Protein AF-A0A265QAN3-F1 (afdb_monomer_lite)

Sequence (101 aa):
MTVKYPISKLLNLHKQELKEVFEEYFYSVYFQKYKDIGLDFDVIQDPNVLDYFGLSPGASVDDIKKKFRELAKKYHPDHGGNSEKMIEVLDAYNRLMNKDY

Foldseek 3Di:
DDDPADPVNLVPDDPVVVVVVVLVVVVVVVVVVCVVVVQDQQDDFDQVLCVVLVHHRVDHSVSLVVSLSVQCVQQPVVVVHPPVSNVVSVVSSCVRRDDDD

Radius of gyration: 15.57 Å; chains: 1; bounding box: 29×26×45 Å

Structure (mmCIF, N/CA/C/O backbone):
data_AF-A0A265QAN3-F1
#
_entry.id   AF-A0A265QAN3-F1
#
loop_
_atom_site.group_PDB
_atom_site.id
_atom_site.type_symbol
_atom_site.label_atom_id
_atom_site.label_alt_id
_atom_site.label_comp_id
_atom_site.label_asym_id
_atom_site.label_entity_id
_atom_site.label_seq_id
_atom_site.pdbx_PDB_ins_code
_atom_site.Cartn_x
_atom_site.Cartn_y
_atom_site.Cartn_z
_atom_site.occupancy
_atom_site.B_iso_or_equiv
_atom_site.auth_seq_id
_atom_site.auth_comp_id
_atom_site.auth_asym_id
_atom_site.auth_atom_id
_atom_site.pdbx_PDB_model_num
ATOM 1 N N . MET A 1 1 ? -9.489 -19.172 -22.343 1.00 46.25 1 MET A N 1
ATOM 2 C CA . MET A 1 1 ? -8.824 -18.334 -21.324 1.00 46.25 1 MET A CA 1
ATOM 3 C C . MET A 1 1 ? -7.985 -17.301 -22.045 1.00 46.25 1 MET A C 1
ATOM 5 O O . MET A 1 1 ? -7.085 -17.679 -22.781 1.00 46.25 1 MET A O 1
ATOM 9 N N . THR A 1 2 ? -8.310 -16.024 -21.904 1.00 66.88 2 THR A N 1
ATOM 10 C CA . THR A 1 2 ? -7.520 -14.918 -22.454 1.00 66.88 2 THR A CA 1
ATOM 11 C C . THR A 1 2 ? -6.649 -14.369 -21.335 1.00 66.88 2 THR A C 1
ATOM 13 O O . THR A 1 2 ? -7.157 -13.904 -20.319 1.00 66.88 2 THR A O 1
ATOM 16 N N . VAL A 1 3 ? -5.330 -14.460 -21.494 1.00 75.94 3 VAL A N 1
ATOM 17 C CA . VAL A 1 3 ? -4.392 -13.802 -20.580 1.00 75.94 3 VAL A CA 1
ATOM 18 C C . VAL A 1 3 ? -4.481 -12.290 -20.789 1.00 75.94 3 VAL A C 1
ATOM 20 O O . VAL A 1 3 ? -4.462 -11.820 -21.926 1.00 75.94 3 VAL A O 1
ATOM 23 N N . LYS A 1 4 ? -4.594 -11.520 -19.699 1.00 80.06 4 LYS A N 1
ATOM 24 C CA . LYS A 1 4 ? -4.740 -10.051 -19.744 1.00 80.06 4 LYS A CA 1
ATOM 25 C C . LYS A 1 4 ? -3.575 -9.368 -20.479 1.00 80.06 4 LYS A C 1
ATOM 27 O O . LYS A 1 4 ? -3.771 -8.367 -21.169 1.00 80.06 4 LYS A O 1
ATOM 32 N N . TYR A 1 5 ? -2.382 -9.955 -20.378 1.00 82.88 5 TYR A N 1
ATOM 33 C CA . TYR A 1 5 ? -1.165 -9.496 -21.039 1.00 82.88 5 TYR A CA 1
ATOM 34 C C . TYR A 1 5 ? -0.505 -10.657 -21.802 1.00 82.88 5 TYR A C 1
ATOM 36 O O . TYR A 1 5 ? 0.263 -11.417 -21.216 1.00 82.88 5 TYR A O 1
ATOM 44 N N . PRO A 1 6 ? -0.812 -10.849 -23.099 1.00 87.12 6 PRO A N 1
ATOM 45 C CA . PRO A 1 6 ? -0.119 -11.841 -23.916 1.00 87.12 6 PRO A CA 1
ATOM 46 C C . PRO A 1 6 ? 1.343 -11.434 -24.145 1.00 87.12 6 PRO A C 1
ATOM 48 O O . PRO A 1 6 ? 1.658 -10.246 -24.209 1.00 87.12 6 PRO A O 1
ATOM 51 N N . ILE A 1 7 ? 2.229 -12.418 -24.329 1.00 84.88 7 ILE A N 1
ATOM 52 C CA . ILE A 1 7 ? 3.678 -12.198 -24.519 1.00 84.88 7 ILE A CA 1
ATOM 53 C C . ILE A 1 7 ? 3.957 -11.209 -25.661 1.00 84.88 7 ILE A C 1
ATOM 55 O O . ILE A 1 7 ? 4.797 -10.326 -25.521 1.00 84.88 7 ILE A O 1
ATOM 59 N N . SER A 1 8 ? 3.202 -11.288 -26.760 1.00 88.50 8 SER A N 1
ATOM 60 C CA . SER A 1 8 ? 3.315 -10.354 -27.887 1.00 88.50 8 SER A CA 1
ATOM 61 C C . SER A 1 8 ? 3.027 -8.899 -27.507 1.00 88.50 8 SER A C 1
ATOM 63 O O . SER A 1 8 ? 3.636 -7.993 -28.068 1.00 88.50 8 SER A O 1
ATOM 65 N N . LYS A 1 9 ? 2.129 -8.657 -26.544 1.00 86.19 9 LYS A N 1
ATOM 66 C CA . LYS A 1 9 ? 1.870 -7.318 -26.008 1.00 86.19 9 LYS A CA 1
ATOM 67 C C . LYS A 1 9 ? 3.030 -6.870 -25.125 1.00 86.19 9 LYS A C 1
ATOM 69 O O . LYS A 1 9 ? 3.516 -5.767 -25.316 1.00 86.19 9 LYS A O 1
ATOM 74 N N . LEU A 1 10 ? 3.508 -7.738 -24.229 1.00 86.56 10 LEU A N 1
ATOM 75 C CA . LEU A 1 10 ? 4.618 -7.440 -23.314 1.00 86.56 10 LEU A CA 1
ATOM 76 C C . LEU A 1 10 ? 5.902 -7.041 -24.049 1.00 86.56 10 LEU A C 1
ATOM 78 O O . LEU A 1 10 ? 6.560 -6.092 -23.642 1.00 86.56 10 LEU A O 1
ATOM 82 N N . LEU A 1 11 ? 6.226 -7.723 -25.151 1.00 87.88 11 LEU A N 1
ATOM 83 C CA . LEU A 1 11 ? 7.424 -7.446 -25.954 1.00 87.88 11 LEU A CA 1
ATOM 84 C C . LEU A 1 11 ? 7.427 -6.054 -26.606 1.00 87.88 11 LEU A C 1
ATOM 86 O O . LEU A 1 11 ? 8.494 -5.560 -26.956 1.00 87.88 11 LEU A O 1
ATOM 90 N N . ASN A 1 12 ? 6.255 -5.436 -26.773 1.00 90.75 12 ASN A N 1
ATOM 91 C CA . ASN A 1 12 ? 6.103 -4.127 -27.410 1.00 90.75 12 ASN A CA 1
ATOM 92 C C . ASN A 1 12 ? 5.889 -2.980 -26.408 1.00 90.75 12 ASN A C 1
ATOM 94 O O . ASN A 1 12 ? 5.738 -1.838 -26.830 1.00 90.75 12 ASN A O 1
ATOM 98 N N . LEU A 1 13 ? 5.848 -3.263 -25.101 1.00 87.94 13 LEU A N 1
ATOM 99 C CA . LEU A 1 13 ? 5.670 -2.235 -24.076 1.00 87.94 13 LEU A CA 1
ATOM 100 C C . LEU A 1 13 ? 6.970 -1.477 -23.815 1.00 87.94 13 LEU A C 1
ATOM 102 O O . LEU A 1 13 ? 8.067 -2.041 -23.834 1.00 87.94 13 LEU A O 1
ATOM 106 N N . HIS A 1 14 ? 6.848 -0.196 -23.485 1.00 88.44 14 HIS A N 1
ATOM 107 C CA . HIS A 1 14 ? 7.982 0.572 -22.992 1.00 88.44 14 HIS A CA 1
ATOM 108 C C . HIS A 1 14 ? 8.281 0.220 -21.529 1.00 88.44 14 HIS A C 1
ATOM 110 O O . HIS A 1 14 ? 7.422 -0.261 -20.795 1.00 88.44 14 HIS A O 1
ATOM 116 N N . LYS A 1 15 ? 9.512 0.492 -21.073 1.00 79.94 15 LYS A N 1
ATOM 117 C CA . LYS A 1 15 ? 10.017 0.086 -19.744 1.00 79.94 15 LYS A CA 1
ATOM 118 C C . LYS A 1 15 ? 9.067 0.426 -18.585 1.00 79.94 15 LYS A C 1
ATOM 120 O O . LYS A 1 15 ? 8.916 -0.380 -17.672 1.00 79.94 15 LYS A O 1
ATOM 125 N N . GLN A 1 16 ? 8.442 1.602 -18.624 1.00 74.88 16 GLN A N 1
ATOM 126 C CA . GLN A 1 16 ? 7.513 2.046 -17.583 1.00 74.88 16 GLN A CA 1
ATOM 127 C C . GLN A 1 16 ? 6.199 1.248 -17.600 1.00 74.88 16 GLN A C 1
ATOM 129 O O . GLN A 1 16 ? 5.729 0.825 -16.550 1.00 74.88 16 GLN A O 1
ATOM 134 N N . GLU A 1 17 ? 5.649 0.969 -18.780 1.00 79.62 17 GLU A N 1
ATOM 135 C CA . GLU A 1 17 ? 4.418 0.183 -18.933 1.00 79.62 17 GLU A CA 1
ATOM 136 C C . GLU A 1 17 ? 4.653 -1.291 -18.583 1.00 79.62 17 GLU A C 1
ATOM 138 O O . GLU A 1 17 ? 3.842 -1.924 -17.915 1.00 79.62 17 GLU A O 1
ATOM 143 N N . LEU A 1 18 ? 5.804 -1.839 -18.980 1.00 83.50 18 LEU A N 1
ATOM 144 C CA . LEU A 1 18 ? 6.231 -3.192 -18.619 1.00 83.50 18 LEU A CA 1
ATOM 145 C C . LEU A 1 18 ? 6.337 -3.348 -17.098 1.00 83.50 18 LEU A C 1
ATOM 147 O O . LEU A 1 18 ? 5.869 -4.340 -16.542 1.00 83.50 18 LEU A O 1
ATOM 151 N N . LYS A 1 19 ? 6.897 -2.339 -16.423 1.00 74.19 19 LYS A N 1
ATOM 152 C CA . LYS A 1 19 ? 6.967 -2.276 -14.963 1.00 74.19 19 LYS A CA 1
ATOM 153 C C . LYS A 1 19 ? 5.575 -2.270 -14.329 1.00 74.19 19 LYS A C 1
ATOM 155 O O . LYS A 1 19 ? 5.350 -3.027 -13.395 1.00 74.19 19 LYS A O 1
ATOM 160 N N . GLU A 1 20 ? 4.639 -1.473 -14.836 1.00 76.81 20 GLU A N 1
ATOM 161 C CA . GLU A 1 20 ? 3.265 -1.438 -14.314 1.00 76.81 20 GLU A CA 1
ATOM 162 C C . GLU A 1 20 ? 2.549 -2.784 -14.474 1.00 76.81 20 GLU A C 1
ATOM 164 O O . GLU A 1 20 ? 1.870 -3.237 -13.553 1.00 76.81 20 GLU A O 1
ATOM 169 N N . VAL A 1 21 ? 2.760 -3.469 -15.600 1.00 82.50 21 VAL A N 1
ATOM 170 C CA . VAL A 1 21 ? 2.202 -4.806 -15.833 1.00 82.50 21 VAL A CA 1
ATOM 171 C C . VAL A 1 21 ? 2.814 -5.852 -14.899 1.00 82.50 21 VAL A C 1
ATOM 173 O O . VAL A 1 21 ? 2.087 -6.691 -14.364 1.00 82.50 21 VAL A O 1
ATOM 176 N N . PHE A 1 22 ? 4.126 -5.802 -14.663 1.00 79.31 22 PHE A N 1
ATOM 177 C CA . PHE A 1 22 ? 4.779 -6.684 -13.695 1.00 79.31 22 PHE A CA 1
ATOM 178 C C . PHE A 1 22 ? 4.334 -6.408 -12.263 1.00 79.31 22 PHE A C 1
ATOM 180 O O . PHE A 1 22 ? 4.078 -7.356 -11.527 1.00 79.31 22 PHE A O 1
ATOM 187 N N . GLU A 1 23 ? 4.196 -5.138 -11.878 1.00 71.19 23 GLU A N 1
ATOM 188 C CA . GLU A 1 23 ? 3.652 -4.755 -10.576 1.00 71.19 23 GLU A CA 1
ATOM 189 C C . GLU A 1 23 ? 2.233 -5.309 -10.410 1.00 71.19 23 GLU A C 1
ATOM 191 O O . GLU A 1 23 ? 1.940 -5.962 -9.411 1.00 71.19 23 GLU A O 1
ATOM 196 N N . GLU A 1 24 ? 1.363 -5.124 -11.406 1.00 76.88 24 GLU A N 1
ATOM 197 C CA . GLU A 1 24 ? 0.002 -5.662 -11.386 1.00 76.88 24 GLU A CA 1
ATOM 198 C C . GLU A 1 24 ? -0.012 -7.194 -11.264 1.00 76.88 24 GLU A C 1
ATOM 200 O O . GLU A 1 24 ? -0.738 -7.743 -10.432 1.00 76.88 24 GLU A O 1
ATOM 205 N N . TYR A 1 25 ? 0.814 -7.890 -12.051 1.00 80.31 25 TYR A N 1
ATOM 206 C CA . TYR A 1 25 ? 0.934 -9.344 -11.992 1.00 80.31 25 TYR A CA 1
ATOM 207 C C . TYR A 1 25 ? 1.430 -9.808 -10.622 1.00 80.31 25 TYR A C 1
ATOM 209 O O . TYR A 1 25 ? 0.803 -10.671 -10.008 1.00 80.31 25 TYR A O 1
ATOM 217 N N . PHE A 1 26 ? 2.502 -9.203 -10.111 1.00 71.94 26 PHE A N 1
ATOM 218 C CA . PHE A 1 26 ? 3.050 -9.505 -8.794 1.00 71.94 26 PHE A CA 1
ATOM 219 C C . PHE A 1 26 ? 1.987 -9.337 -7.709 1.00 71.94 26 PHE A C 1
ATOM 221 O O . PHE A 1 26 ? 1.791 -10.248 -6.908 1.00 71.94 26 PHE A O 1
ATOM 228 N N . TYR A 1 27 ? 1.233 -8.233 -7.729 1.00 70.06 27 TYR A N 1
ATOM 229 C CA . TYR A 1 27 ? 0.127 -8.036 -6.795 1.00 70.06 27 TYR A CA 1
ATOM 230 C C . TYR A 1 27 ? -0.967 -9.088 -6.964 1.00 70.06 27 TYR A C 1
ATOM 232 O O . TYR A 1 27 ? -1.475 -9.581 -5.964 1.00 70.06 27 TYR A O 1
ATOM 240 N N . SER A 1 28 ? -1.320 -9.472 -8.191 1.00 71.19 28 SER A N 1
ATOM 241 C CA . SER A 1 28 ? -2.342 -10.498 -8.417 1.00 71.19 28 SER A CA 1
ATOM 242 C C . SER A 1 28 ? -1.932 -11.865 -7.858 1.00 71.19 28 SER A C 1
ATOM 244 O O . SER A 1 28 ? -2.722 -12.499 -7.162 1.00 71.19 28 SER A O 1
ATOM 246 N N . VAL A 1 29 ? -0.680 -12.282 -8.078 1.00 72.00 29 VAL A N 1
ATOM 247 C CA . VAL A 1 29 ? -0.135 -13.538 -7.544 1.00 72.00 29 VAL A CA 1
ATOM 248 C C . VAL A 1 29 ? -0.015 -13.466 -6.028 1.00 72.00 29 VAL A C 1
ATOM 250 O O . VAL A 1 29 ? -0.361 -14.427 -5.343 1.00 72.00 29 VAL A O 1
ATOM 253 N N . TYR A 1 30 ? 0.428 -12.319 -5.508 1.00 67.31 30 TYR A N 1
ATOM 254 C CA . TYR A 1 30 ? 0.465 -12.036 -4.082 1.00 67.31 30 TYR A CA 1
ATOM 255 C C . TYR A 1 30 ? -0.935 -12.225 -3.488 1.00 67.31 30 TYR A C 1
ATOM 257 O O . TYR A 1 30 ? -1.165 -13.198 -2.781 1.00 67.31 30 TYR A O 1
ATOM 265 N N . PHE A 1 31 ? -1.914 -11.394 -3.851 1.00 63.91 31 PHE A N 1
ATOM 266 C CA . PHE A 1 31 ? -3.271 -11.468 -3.302 1.00 63.91 31 PHE A CA 1
ATOM 267 C C . PHE A 1 31 ? -3.916 -12.850 -3.444 1.00 63.91 31 PHE A C 1
ATOM 269 O O . PHE A 1 31 ? -4.582 -13.290 -2.509 1.00 63.91 31 PHE A O 1
ATOM 276 N N . GLN A 1 32 ? -3.692 -13.554 -4.557 1.00 68.88 32 GLN A N 1
ATOM 277 C CA . GLN A 1 32 ? -4.204 -14.912 -4.736 1.00 68.88 32 GLN A CA 1
ATOM 278 C C . GLN A 1 32 ? -3.594 -15.889 -3.725 1.00 68.88 32 GLN A C 1
ATOM 280 O O . GLN A 1 32 ? -4.335 -16.580 -3.034 1.00 68.88 32 GLN A O 1
ATOM 285 N N . LYS A 1 33 ? -2.265 -15.89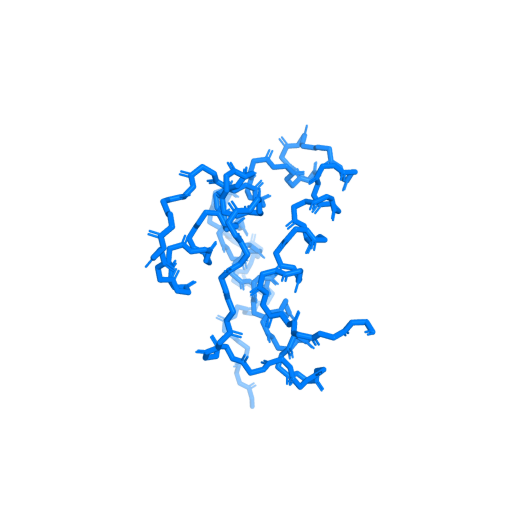0 -3.563 1.00 64.62 33 LYS A N 1
ATOM 286 C CA . LYS A 1 33 ? -1.584 -16.734 -2.572 1.00 64.62 33 LYS A CA 1
ATOM 287 C C . LYS A 1 33 ? -2.088 -16.464 -1.152 1.00 64.62 33 LYS A C 1
ATOM 289 O O . LYS A 1 33 ? -2.255 -17.404 -0.384 1.00 64.62 33 LYS A O 1
ATOM 294 N N . TYR A 1 34 ? -2.347 -15.201 -0.811 1.00 59.22 34 TYR A N 1
ATOM 295 C CA . TYR A 1 34 ? -2.860 -14.826 0.512 1.00 59.22 34 TYR A CA 1
ATOM 296 C C . TYR A 1 34 ? -4.330 -15.221 0.720 1.00 59.22 34 TYR A C 1
ATOM 298 O O . TYR A 1 34 ? -4.705 -15.649 1.808 1.00 59.22 34 TYR A O 1
ATOM 306 N N . LYS A 1 35 ? -5.150 -15.163 -0.334 1.00 60.91 35 LYS A N 1
ATOM 307 C CA . LYS A 1 35 ? -6.517 -15.695 -0.310 1.00 60.91 35 LYS A CA 1
ATOM 308 C C . LYS A 1 35 ? -6.527 -17.216 -0.110 1.00 60.91 35 LYS A C 1
ATOM 310 O O . LYS A 1 35 ? -7.361 -17.729 0.629 1.00 60.91 35 LYS A O 1
ATOM 315 N N . ASP A 1 36 ? -5.583 -17.922 -0.728 1.00 63.75 36 ASP A N 1
ATOM 316 C CA . ASP A 1 36 ? -5.492 -19.385 -0.663 1.00 63.75 36 ASP A CA 1
ATOM 317 C C . ASP A 1 36 ? -5.027 -19.898 0.714 1.00 63.75 36 ASP A C 1
ATOM 319 O O . ASP A 1 36 ? -5.413 -20.992 1.119 1.00 63.75 36 ASP A O 1
ATOM 323 N N . ILE A 1 37 ? -4.248 -19.110 1.466 1.00 60.16 37 ILE A N 1
ATOM 324 C CA . ILE A 1 37 ? -3.856 -19.430 2.855 1.00 60.16 37 ILE A CA 1
ATOM 325 C C . ILE A 1 37 ? -4.914 -19.032 3.900 1.00 60.16 37 ILE A C 1
ATOM 327 O O . ILE A 1 37 ? -4.641 -19.103 5.095 1.00 60.16 37 ILE A O 1
ATOM 331 N N . GLY A 1 38 ? -6.116 -18.629 3.472 1.00 53.03 38 GLY A N 1
ATOM 332 C CA . GLY A 1 38 ? -7.251 -18.379 4.366 1.00 53.03 38 GLY A CA 1
ATOM 333 C C . GLY A 1 38 ? -7.173 -17.075 5.162 1.00 53.03 38 GLY A C 1
ATOM 334 O O . GLY A 1 38 ? -7.862 -16.948 6.169 1.00 53.03 38 GLY A O 1
ATOM 335 N N . LEU A 1 39 ? -6.351 -16.113 4.728 1.00 53.56 39 LEU A N 1
ATOM 336 C CA . LEU A 1 39 ? -6.330 -14.774 5.314 1.00 53.56 39 LEU A CA 1
ATOM 337 C C . LEU A 1 39 ? -7.583 -14.002 4.876 1.00 53.56 39 LEU A C 1
ATOM 339 O O . LEU A 1 39 ? -7.666 -13.537 3.735 1.00 53.56 39 LEU A O 1
ATOM 343 N N . ASP A 1 40 ? -8.553 -13.878 5.779 1.00 53.41 40 ASP A N 1
ATOM 344 C CA . ASP A 1 40 ? -9.729 -13.034 5.581 1.00 53.41 40 ASP A CA 1
ATOM 345 C C . ASP A 1 40 ? -9.413 -11.592 6.003 1.00 53.41 40 ASP A C 1
ATOM 347 O O . ASP A 1 40 ? -8.820 -11.347 7.052 1.00 53.41 40 ASP A O 1
ATOM 351 N N . PHE A 1 41 ? -9.748 -10.621 5.155 1.00 52.81 41 PHE A N 1
ATOM 352 C CA . PHE A 1 41 ? -9.215 -9.256 5.249 1.00 52.81 41 PHE A CA 1
ATOM 353 C C . PHE A 1 41 ? -9.906 -8.381 6.300 1.00 52.81 41 PHE A C 1
ATOM 355 O O . PHE A 1 41 ? -9.529 -7.221 6.442 1.00 52.81 41 PHE A O 1
ATOM 362 N N . ASP A 1 42 ? -10.911 -8.895 7.003 1.00 51.84 42 ASP A N 1
ATOM 363 C CA . ASP A 1 42 ? -11.864 -8.048 7.720 1.00 51.84 42 ASP A CA 1
ATOM 364 C C . ASP A 1 42 ? -11.468 -7.667 9.149 1.00 51.84 42 ASP A C 1
ATOM 366 O O . ASP A 1 42 ? -12.105 -6.792 9.737 1.00 51.84 42 ASP A O 1
ATOM 370 N N . VAL A 1 43 ? -10.420 -8.244 9.743 1.00 54.75 43 VAL A N 1
ATOM 371 C CA . VAL A 1 43 ? -10.074 -7.911 11.132 1.00 54.75 43 VAL A CA 1
ATOM 372 C C . VAL A 1 43 ? -8.575 -8.040 11.370 1.00 54.75 43 VAL A C 1
ATOM 374 O O . VAL A 1 43 ? -8.059 -9.139 11.233 1.00 54.75 43 VAL A O 1
ATOM 377 N N . ILE A 1 44 ? -7.918 -6.938 11.775 1.00 54.59 44 ILE A N 1
ATOM 378 C CA . ILE A 1 44 ? -6.948 -6.784 12.894 1.00 54.59 44 ILE A CA 1
ATOM 379 C C . ILE A 1 44 ? -6.205 -5.437 12.775 1.00 54.59 44 ILE A C 1
ATOM 381 O O . ILE A 1 44 ? -5.896 -4.954 11.689 1.00 54.59 44 ILE A O 1
ATOM 385 N N . GLN A 1 45 ? -5.959 -4.805 13.928 1.00 60.28 45 GLN A N 1
ATOM 386 C CA . GLN A 1 45 ? -5.248 -3.533 14.076 1.00 60.28 45 GLN A CA 1
ATOM 387 C C . GLN A 1 45 ? -4.285 -3.611 15.269 1.00 60.28 45 GLN A C 1
ATOM 389 O O . GLN A 1 45 ? -4.667 -3.292 16.395 1.00 60.28 45 GLN A O 1
ATOM 394 N N . ASP A 1 46 ? -3.046 -4.054 15.044 1.00 66.00 46 ASP A N 1
ATOM 395 C CA . ASP A 1 46 ? -1.978 -3.934 16.047 1.00 66.00 46 ASP A CA 1
ATOM 396 C C . ASP A 1 46 ? -1.392 -2.504 16.009 1.00 66.00 46 ASP A C 1
ATOM 398 O O . ASP A 1 46 ? -0.825 -2.111 14.983 1.00 66.00 46 ASP A O 1
ATOM 402 N N . PRO A 1 47 ? -1.486 -1.713 17.096 1.00 66.75 47 PRO A N 1
ATOM 403 C CA . PRO A 1 47 ? -0.987 -0.338 17.136 1.00 66.75 47 PRO A CA 1
ATOM 404 C C . PRO A 1 47 ? 0.516 -0.200 16.856 1.00 66.75 47 PRO A C 1
ATOM 406 O O . PRO A 1 47 ? 0.922 0.779 16.235 1.00 66.75 47 PRO A O 1
ATOM 409 N N . ASN A 1 48 ? 1.344 -1.162 17.280 1.00 67.25 48 ASN A N 1
ATOM 410 C CA . ASN A 1 48 ? 2.799 -1.087 17.088 1.00 67.25 48 AS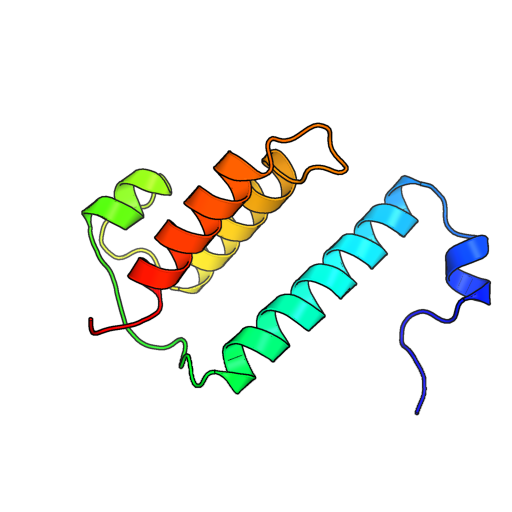N A CA 1
ATOM 411 C C . ASN A 1 48 ? 3.180 -1.284 15.622 1.00 67.25 48 ASN A C 1
ATOM 413 O O . ASN A 1 48 ? 4.132 -0.691 15.119 1.00 67.25 48 ASN A O 1
ATOM 417 N N . VAL A 1 49 ? 2.430 -2.130 14.922 1.00 66.06 49 VAL A N 1
ATOM 418 C CA . VAL A 1 49 ? 2.690 -2.396 13.513 1.00 66.06 49 VAL A CA 1
ATOM 419 C C . VAL A 1 49 ? 2.076 -1.304 12.636 1.00 66.06 49 VAL A C 1
ATOM 421 O O . VAL A 1 49 ? 2.667 -0.931 11.626 1.00 66.06 49 VAL A O 1
ATOM 424 N N . LEU A 1 50 ? 0.953 -0.705 13.046 1.00 71.88 50 LEU A N 1
ATOM 425 C CA . LEU A 1 50 ? 0.443 0.515 12.414 1.00 71.88 50 LEU A CA 1
ATOM 426 C C . LEU A 1 50 ? 1.474 1.652 12.470 1.00 71.88 50 LEU A C 1
ATOM 428 O O . LEU A 1 50 ? 1.693 2.300 11.448 1.00 71.88 50 LEU A O 1
ATOM 432 N N . ASP A 1 51 ? 2.174 1.827 13.595 1.00 75.25 51 ASP A N 1
ATOM 433 C CA . ASP A 1 51 ? 3.266 2.803 13.719 1.00 75.25 51 ASP A CA 1
ATOM 434 C C . ASP A 1 51 ? 4.424 2.517 12.743 1.00 75.25 51 ASP A C 1
ATOM 436 O O . ASP A 1 51 ? 4.900 3.428 12.065 1.00 75.25 51 ASP A O 1
ATOM 440 N N . TYR A 1 52 ? 4.789 1.242 12.545 1.00 74.44 52 TYR A N 1
ATOM 441 C CA . TYR A 1 52 ? 5.772 0.844 11.524 1.00 74.44 52 TYR A CA 1
ATOM 442 C C . TYR A 1 52 ? 5.356 1.266 10.102 1.00 74.44 52 TYR A C 1
ATOM 444 O O . TYR A 1 52 ? 6.188 1.711 9.307 1.00 74.44 52 TYR A O 1
ATOM 452 N N . PHE A 1 53 ? 4.063 1.176 9.777 1.00 74.31 53 PHE A N 1
ATOM 453 C CA . PHE A 1 53 ? 3.516 1.677 8.509 1.00 74.31 53 PHE A CA 1
ATOM 454 C C . PHE A 1 53 ? 3.257 3.196 8.504 1.00 74.31 53 PHE A C 1
ATOM 456 O O . PHE A 1 53 ? 2.869 3.744 7.466 1.00 74.31 53 PHE A O 1
ATOM 463 N N . GLY A 1 54 ? 3.485 3.890 9.624 1.00 77.44 54 GLY A N 1
ATOM 464 C CA . GLY A 1 54 ? 3.183 5.310 9.804 1.00 77.44 54 GLY A CA 1
ATOM 465 C C . GLY A 1 54 ? 1.684 5.612 9.735 1.00 77.44 54 GLY A C 1
ATOM 466 O O . GLY A 1 54 ? 1.285 6.651 9.207 1.00 77.44 54 GLY A O 1
ATOM 467 N N . LEU A 1 55 ? 0.854 4.674 10.186 1.00 81.19 55 LEU A N 1
ATOM 468 C CA . LEU A 1 55 ? -0.602 4.742 10.169 1.00 81.19 55 LEU A CA 1
ATOM 469 C C . LEU A 1 55 ? -1.154 5.000 11.571 1.00 81.19 55 LEU A C 1
ATOM 471 O O . LEU A 1 55 ? -0.639 4.504 12.568 1.00 81.19 55 LEU A O 1
ATOM 475 N N . SER A 1 56 ? -2.236 5.775 11.647 1.00 76.62 56 SER A N 1
ATOM 476 C CA . SER A 1 56 ? -2.915 6.039 12.915 1.00 76.62 56 SER A CA 1
ATOM 477 C C . SER A 1 56 ? -3.650 4.797 13.439 1.00 76.62 56 SER A C 1
ATOM 479 O O . SER A 1 56 ? -4.161 4.010 12.636 1.00 76.62 56 SER A O 1
ATOM 481 N N . PRO A 1 57 ? -3.793 4.650 14.771 1.00 69.56 57 PRO A N 1
ATOM 482 C CA . PRO A 1 57 ? -4.722 3.687 15.359 1.00 69.56 57 PRO A CA 1
ATOM 483 C C . PRO A 1 57 ? -6.128 3.939 14.798 1.00 69.56 57 PRO A 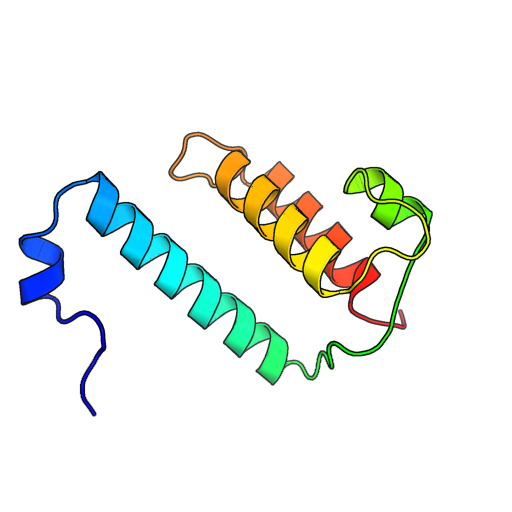C 1
ATOM 485 O O . PRO A 1 57 ? -6.613 5.069 14.854 1.00 69.56 57 PRO A O 1
ATOM 488 N N . GLY A 1 58 ? -6.764 2.928 14.209 1.00 69.62 58 GLY A N 1
ATOM 489 C CA . GLY A 1 58 ? -8.027 3.080 13.478 1.00 69.62 58 GLY A CA 1
ATOM 490 C C . GLY A 1 58 ? -7.899 3.050 11.952 1.00 69.62 58 GLY A C 1
ATOM 491 O O . GLY A 1 58 ? -8.930 3.036 11.283 1.00 69.62 58 GLY A O 1
ATOM 492 N N . ALA A 1 59 ? -6.684 3.018 11.391 1.00 75.44 59 ALA A N 1
ATOM 493 C CA . ALA A 1 59 ? -6.476 2.950 9.944 1.00 75.44 59 ALA A CA 1
ATOM 494 C C . ALA A 1 59 ? -7.206 1.755 9.314 1.00 75.44 59 ALA A C 1
ATOM 496 O O . ALA A 1 59 ? -7.185 0.639 9.838 1.00 75.44 59 ALA A O 1
ATOM 497 N N . SER A 1 60 ? -7.857 1.994 8.177 1.00 74.25 60 SER A N 1
ATOM 498 C CA . SER A 1 60 ? -8.606 0.947 7.492 1.00 74.25 60 SER A CA 1
ATOM 499 C C . SER A 1 60 ? -7.663 -0.080 6.864 1.00 74.25 60 SER A C 1
ATOM 501 O O . SER A 1 60 ? -6.495 0.191 6.577 1.00 74.25 60 SER A O 1
ATOM 503 N N . VAL A 1 61 ? -8.191 -1.265 6.575 1.00 73.69 61 VAL A N 1
ATOM 504 C CA . VAL A 1 61 ? -7.458 -2.301 5.836 1.00 73.69 61 VAL A CA 1
ATOM 505 C C . VAL A 1 61 ? -6.991 -1.777 4.470 1.00 73.69 61 VAL A C 1
ATOM 507 O O . VAL A 1 61 ? -5.909 -2.133 4.000 1.00 73.69 61 VAL A O 1
ATOM 510 N N . ASP A 1 62 ? -7.758 -0.883 3.841 1.00 74.12 62 ASP A N 1
ATOM 511 C CA . ASP A 1 62 ? -7.368 -0.217 2.597 1.00 74.12 62 ASP A CA 1
ATOM 512 C C . ASP A 1 62 ? -6.162 0.717 2.766 1.00 74.12 62 ASP A C 1
ATOM 514 O O . ASP A 1 62 ? -5.289 0.751 1.891 1.00 74.12 62 ASP A O 1
ATOM 518 N N . ASP A 1 63 ? -6.056 1.416 3.899 1.00 80.00 63 ASP A N 1
ATOM 519 C CA . ASP A 1 63 ? -4.900 2.261 4.224 1.00 80.00 63 ASP A CA 1
ATOM 520 C C . ASP A 1 63 ? -3.640 1.418 4.445 1.00 80.00 63 ASP A C 1
ATOM 522 O O . ASP A 1 63 ? -2.577 1.735 3.899 1.00 80.00 63 ASP A O 1
ATOM 526 N N . ILE A 1 64 ? -3.771 0.292 5.155 1.00 78.31 64 ILE A N 1
ATOM 527 C CA . ILE A 1 64 ? -2.689 -0.681 5.363 1.00 78.31 64 ILE A CA 1
ATOM 528 C C . ILE A 1 64 ? -2.228 -1.243 4.013 1.00 78.31 64 ILE A C 1
ATOM 530 O O . ILE A 1 64 ? -1.040 -1.202 3.689 1.00 78.31 64 ILE A O 1
ATOM 534 N N . LYS A 1 65 ? -3.162 -1.678 3.157 1.00 76.94 65 LYS A N 1
ATOM 535 C CA . LYS A 1 65 ? -2.866 -2.148 1.791 1.00 76.94 65 LYS A CA 1
ATOM 536 C C . LYS A 1 65 ? -2.199 -1.071 0.942 1.00 76.94 65 LYS A C 1
ATOM 538 O O . LYS A 1 65 ? -1.322 -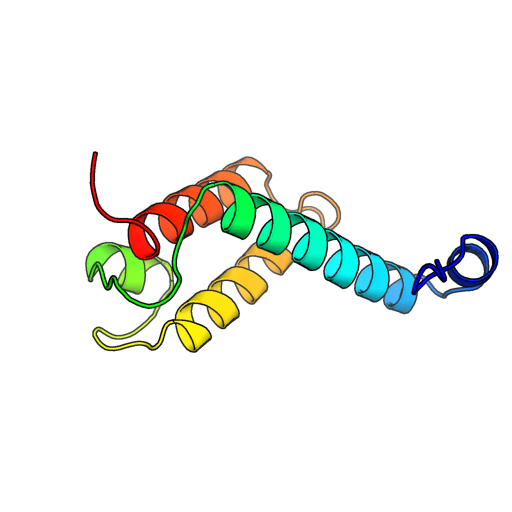1.368 0.131 1.00 76.94 65 LYS A O 1
ATOM 543 N N . LYS A 1 66 ? -2.621 0.188 1.060 1.00 81.81 66 LYS A N 1
ATOM 544 C CA . LYS A 1 66 ? -2.014 1.305 0.327 1.00 81.81 66 LYS A CA 1
ATOM 545 C C . LYS A 1 66 ? -0.573 1.534 0.778 1.00 81.81 66 LYS A C 1
ATOM 547 O O . LYS A 1 66 ? 0.310 1.574 -0.077 1.00 81.81 66 LYS A O 1
ATOM 552 N N . LYS A 1 67 ? -0.318 1.593 2.086 1.00 83.62 67 LYS A N 1
ATOM 553 C CA . LYS A 1 67 ? 1.037 1.764 2.627 1.00 83.62 67 LYS A CA 1
ATOM 554 C C . LYS A 1 67 ? 1.949 0.587 2.326 1.00 83.62 67 LYS A C 1
ATOM 556 O O . LYS A 1 67 ? 3.087 0.795 1.913 1.00 83.62 67 LYS A O 1
ATOM 561 N N . PHE A 1 68 ? 1.437 -0.634 2.424 1.00 81.38 68 PHE A N 1
ATOM 562 C CA . PHE A 1 68 ? 2.158 -1.828 2.002 1.00 81.38 68 PHE A CA 1
ATOM 563 C C . PHE A 1 68 ? 2.573 -1.744 0.528 1.00 81.38 68 PHE A C 1
ATOM 565 O O . PHE A 1 68 ? 3.737 -1.971 0.207 1.00 81.38 68 PHE A O 1
ATOM 572 N N . ARG A 1 69 ? 1.665 -1.339 -0.373 1.00 79.94 69 ARG A N 1
ATOM 573 C CA . ARG A 1 69 ? 1.991 -1.144 -1.797 1.00 79.94 69 ARG A CA 1
ATOM 574 C C . ARG A 1 69 ? 3.084 -0.096 -2.002 1.00 79.94 69 ARG A C 1
ATOM 576 O O . ARG A 1 69 ? 3.997 -0.333 -2.789 1.00 79.94 69 ARG A O 1
ATOM 583 N N . GLU A 1 70 ? 3.017 1.032 -1.295 1.00 83.75 70 GLU A N 1
ATOM 584 C CA . GLU A 1 70 ? 4.039 2.088 -1.351 1.00 83.75 70 GLU A CA 1
ATOM 585 C C . GLU A 1 70 ? 5.420 1.572 -0.908 1.00 83.75 70 GLU A C 1
ATOM 587 O O . GLU A 1 70 ? 6.416 1.781 -1.606 1.00 83.75 70 GLU A O 1
ATOM 592 N N . LEU A 1 71 ? 5.485 0.849 0.214 1.00 82.81 71 LEU A N 1
ATOM 593 C CA . LEU A 1 71 ? 6.731 0.289 0.744 1.00 82.81 71 LEU A CA 1
ATOM 594 C C . LEU A 1 71 ? 7.275 -0.855 -0.117 1.00 82.81 71 LEU A C 1
ATOM 596 O O . LEU A 1 71 ? 8.479 -0.916 -0.355 1.00 82.81 71 LEU A O 1
ATOM 600 N N . ALA A 1 72 ? 6.404 -1.714 -0.649 1.00 78.06 72 ALA A N 1
ATOM 601 C CA . ALA A 1 72 ? 6.790 -2.784 -1.560 1.00 78.06 72 ALA A CA 1
ATOM 602 C C . ALA A 1 72 ? 7.428 -2.218 -2.833 1.00 78.06 72 ALA A C 1
ATOM 604 O O . ALA A 1 72 ? 8.489 -2.681 -3.235 1.00 78.06 72 ALA A O 1
ATOM 605 N N . LYS A 1 73 ? 6.858 -1.158 -3.426 1.00 77.94 73 LYS A N 1
ATOM 606 C CA . LYS A 1 73 ? 7.474 -0.477 -4.579 1.00 77.94 73 LYS A CA 1
ATOM 607 C C . LYS A 1 73 ? 8.838 0.120 -4.237 1.00 77.94 73 LYS A C 1
ATOM 609 O O . LYS A 1 73 ? 9.743 0.071 -5.066 1.00 77.94 73 LYS A O 1
ATOM 614 N N . LYS A 1 74 ? 8.985 0.663 -3.025 1.00 81.19 74 LYS A N 1
ATOM 615 C CA . LYS A 1 74 ? 10.228 1.275 -2.537 1.00 81.19 74 LYS A CA 1
ATOM 616 C C . LYS A 1 74 ? 11.340 0.254 -2.282 1.00 81.19 74 LYS A C 1
ATOM 618 O O . LYS A 1 74 ? 12.496 0.548 -2.566 1.00 81.19 74 LYS A O 1
ATOM 623 N N . TYR A 1 75 ? 11.009 -0.910 -1.728 1.00 78.38 75 TYR A N 1
ATOM 624 C CA . TYR A 1 75 ? 11.992 -1.931 -1.345 1.00 78.38 75 TYR A CA 1
ATOM 625 C C . TYR A 1 75 ? 12.105 -3.093 -2.332 1.00 78.38 75 TYR A C 1
ATOM 627 O O . TYR A 1 75 ? 12.906 -3.995 -2.103 1.00 78.38 75 TYR A O 1
ATOM 635 N N . HIS A 1 76 ? 11.378 -3.051 -3.451 1.00 73.69 76 HIS A N 1
ATOM 636 C CA . HIS A 1 76 ? 11.461 -4.086 -4.472 1.00 73.69 76 HIS A CA 1
ATOM 637 C C . HIS A 1 76 ? 12.900 -4.236 -5.003 1.00 73.69 76 HIS A C 1
ATOM 639 O O . HIS A 1 76 ? 13.488 -3.235 -5.434 1.00 73.69 76 HIS A O 1
ATOM 645 N N . PRO A 1 77 ? 13.458 -5.458 -5.043 1.00 66.69 77 PRO A N 1
ATOM 646 C CA . PRO A 1 77 ? 14.829 -5.696 -5.497 1.00 66.69 77 PRO A CA 1
ATOM 647 C C . PRO A 1 77 ? 15.074 -5.213 -6.935 1.00 66.69 77 PRO A C 1
ATOM 649 O O . PRO A 1 77 ? 16.105 -4.604 -7.206 1.00 66.69 77 PRO A O 1
ATOM 652 N N . ASP A 1 78 ? 14.090 -5.343 -7.832 1.00 72.19 78 ASP A N 1
ATOM 653 C CA . ASP A 1 78 ? 14.205 -4.845 -9.218 1.00 72.19 78 ASP A CA 1
ATOM 654 C C . ASP A 1 78 ? 14.309 -3.311 -9.331 1.00 72.19 78 ASP A C 1
ATOM 656 O O . ASP A 1 78 ? 14.731 -2.789 -10.363 1.00 72.19 78 ASP A O 1
ATOM 660 N N . HIS A 1 79 ? 13.949 -2.568 -8.278 1.00 70.56 79 HIS A N 1
ATOM 661 C CA . HIS A 1 79 ? 14.130 -1.113 -8.199 1.00 70.56 79 HIS A CA 1
ATOM 662 C C . HIS A 1 79 ? 15.412 -0.706 -7.462 1.00 70.56 79 HIS A C 1
ATOM 664 O O . HIS A 1 79 ? 15.588 0.472 -7.153 1.00 70.56 79 HIS A O 1
ATOM 670 N N . GLY A 1 80 ? 16.303 -1.661 -7.175 1.00 66.62 80 GLY A N 1
ATOM 671 C CA . GLY A 1 80 ? 17.475 -1.446 -6.325 1.00 66.62 80 GLY A CA 1
ATOM 672 C C . GLY A 1 80 ? 17.134 -1.388 -4.833 1.00 66.62 80 GLY A C 1
ATOM 673 O O . GLY A 1 80 ? 17.921 -0.872 -4.042 1.00 66.62 80 GLY A O 1
ATOM 674 N N . GLY A 1 81 ? 15.950 -1.871 -4.448 1.00 71.69 81 GLY A N 1
ATOM 675 C CA . GLY A 1 81 ? 15.534 -2.010 -3.058 1.00 71.69 81 GLY A CA 1
ATOM 676 C C . GLY A 1 81 ? 16.167 -3.222 -2.367 1.00 71.69 81 GLY A C 1
ATOM 677 O O . GLY A 1 81 ? 16.777 -4.079 -3.002 1.00 71.69 81 GLY A O 1
ATOM 678 N N . ASN A 1 82 ? 16.034 -3.286 -1.040 1.00 76.62 82 ASN A N 1
ATOM 679 C CA . ASN A 1 82 ? 16.581 -4.379 -0.238 1.00 76.62 82 ASN A CA 1
ATOM 680 C C . ASN A 1 82 ? 15.511 -5.466 -0.019 1.00 76.62 82 ASN A C 1
ATOM 682 O O . ASN A 1 82 ? 14.457 -5.195 0.562 1.00 76.62 82 ASN A O 1
ATOM 686 N N . SER A 1 83 ? 15.814 -6.699 -0.433 1.00 70.44 83 SER A N 1
ATOM 687 C CA . SER A 1 83 ? 14.971 -7.879 -0.225 1.00 70.44 83 SER A CA 1
ATOM 688 C C . SER A 1 83 ? 14.669 -8.156 1.252 1.00 70.44 83 SER A C 1
ATOM 690 O O . SER A 1 83 ? 13.540 -8.515 1.563 1.00 70.44 83 SER A O 1
ATOM 692 N N . GLU A 1 84 ? 15.611 -7.926 2.169 1.00 74.38 84 GLU A N 1
ATOM 693 C CA . GLU A 1 84 ? 15.405 -8.044 3.621 1.00 74.38 84 GLU A CA 1
ATOM 694 C C . GLU A 1 84 ? 14.343 -7.059 4.110 1.00 74.38 84 GLU A C 1
ATOM 696 O O . GLU A 1 84 ? 13.416 -7.447 4.813 1.00 74.38 84 GLU A O 1
ATOM 701 N N . LYS A 1 85 ? 14.395 -5.801 3.653 1.00 74.50 85 LYS A N 1
ATOM 702 C CA . LYS A 1 85 ? 13.364 -4.806 3.989 1.00 74.50 85 LYS A CA 1
ATOM 703 C C . LYS A 1 85 ? 12.008 -5.163 3.405 1.00 74.50 85 LYS A C 1
ATOM 705 O O . LYS A 1 85 ? 10.980 -4.875 4.008 1.00 74.50 85 LYS A O 1
ATOM 710 N N . MET A 1 86 ? 11.989 -5.783 2.229 1.00 74.75 86 MET A N 1
ATOM 711 C CA . MET A 1 86 ? 10.745 -6.286 1.667 1.00 74.75 86 MET A CA 1
ATOM 712 C C . MET A 1 86 ? 10.185 -7.435 2.515 1.00 74.75 86 MET A C 1
ATOM 714 O O . MET A 1 86 ? 8.985 -7.452 2.766 1.00 74.75 86 MET A O 1
ATOM 718 N N . ILE A 1 87 ? 11.035 -8.334 3.019 1.00 74.69 87 ILE A N 1
ATOM 719 C CA . ILE A 1 87 ? 10.643 -9.398 3.956 1.00 74.69 87 ILE A CA 1
ATOM 720 C C . ILE A 1 87 ? 10.116 -8.812 5.275 1.00 74.69 87 ILE A C 1
ATOM 722 O O . ILE A 1 87 ? 9.086 -9.271 5.757 1.00 74.69 87 ILE A O 1
ATOM 726 N N . GLU A 1 88 ? 10.739 -7.769 5.827 1.00 78.88 88 GLU A N 1
ATOM 727 C CA . GLU A 1 88 ? 10.241 -7.083 7.032 1.00 78.88 88 GLU A CA 1
ATOM 728 C C . GLU A 1 88 ? 8.855 -6.464 6.821 1.00 78.88 88 GLU A C 1
ATOM 730 O O . GLU A 1 88 ? 7.958 -6.639 7.641 1.00 78.88 88 GLU A O 1
ATOM 735 N N . VAL A 1 89 ? 8.655 -5.772 5.696 1.00 79.81 89 VAL A N 1
ATOM 736 C CA . VAL A 1 89 ? 7.360 -5.171 5.345 1.00 79.81 89 VAL A CA 1
ATOM 737 C C . VAL A 1 89 ? 6.287 -6.245 5.158 1.00 79.81 89 VAL A C 1
ATOM 739 O O . VAL A 1 89 ? 5.128 -6.023 5.507 1.00 79.81 89 VAL A O 1
ATOM 742 N N . LEU A 1 90 ? 6.667 -7.414 4.640 1.00 75.25 90 LEU A N 1
ATOM 743 C CA . LEU A 1 90 ? 5.794 -8.580 4.530 1.00 75.25 90 LEU A CA 1
ATOM 744 C C . LEU A 1 90 ? 5.439 -9.164 5.901 1.00 75.25 90 LEU A C 1
ATOM 746 O O . LEU A 1 90 ? 4.266 -9.436 6.144 1.00 75.25 90 LEU A O 1
ATOM 750 N N . ASP A 1 91 ? 6.416 -9.328 6.795 1.00 75.12 91 ASP A N 1
ATOM 751 C CA . ASP A 1 91 ? 6.192 -9.834 8.155 1.00 75.12 91 ASP A CA 1
ATOM 752 C C . ASP A 1 91 ? 5.270 -8.901 8.948 1.00 75.12 91 ASP A C 1
ATOM 754 O O . ASP A 1 91 ? 4.266 -9.337 9.509 1.00 75.12 91 ASP A O 1
ATOM 758 N N . ALA A 1 92 ? 5.545 -7.596 8.907 1.00 78.06 92 ALA A N 1
ATOM 759 C CA . ALA A 1 92 ? 4.707 -6.571 9.518 1.00 78.06 92 ALA A CA 1
ATOM 760 C C . ALA A 1 92 ? 3.276 -6.599 8.952 1.00 78.06 92 ALA A C 1
ATOM 762 O O . ALA A 1 92 ? 2.300 -6.605 9.700 1.00 78.06 92 ALA A O 1
ATOM 763 N N . TYR A 1 93 ? 3.127 -6.680 7.628 1.00 76.38 93 TYR A N 1
ATOM 764 C CA . TYR A 1 93 ? 1.808 -6.778 7.003 1.00 76.38 93 TYR A CA 1
ATOM 765 C C . TYR A 1 93 ? 1.056 -8.046 7.431 1.00 76.38 93 TYR A C 1
ATOM 767 O O . TYR A 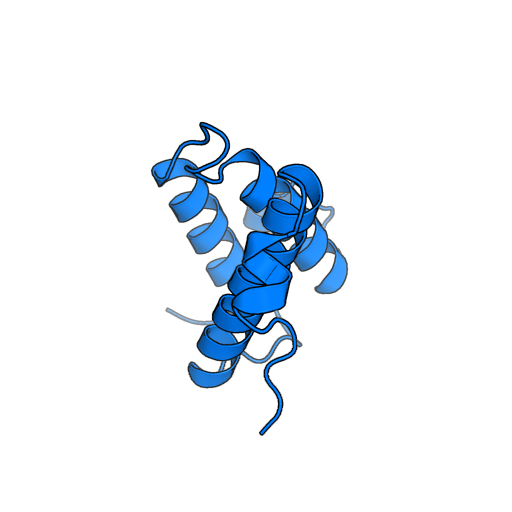1 93 ? -0.135 -7.979 7.722 1.00 76.38 93 TYR A O 1
ATOM 775 N N . ASN A 1 94 ? 1.739 -9.189 7.537 1.00 72.69 94 ASN A N 1
ATOM 776 C CA . ASN A 1 94 ? 1.128 -10.434 8.004 1.00 72.69 94 ASN A CA 1
ATOM 777 C C . ASN A 1 94 ? 0.632 -10.330 9.449 1.00 72.69 94 ASN A C 1
ATOM 779 O O . ASN A 1 94 ? -0.484 -10.758 9.726 1.00 72.69 94 ASN A O 1
ATOM 783 N N . ARG A 1 95 ? 1.416 -9.720 10.348 1.00 72.31 95 ARG A N 1
ATOM 784 C CA . ARG A 1 95 ? 1.018 -9.500 11.751 1.00 72.31 95 ARG A CA 1
ATOM 785 C C . ARG A 1 95 ? -0.216 -8.608 11.884 1.00 72.31 95 ARG A C 1
ATOM 787 O O . ARG A 1 95 ? -1.006 -8.797 12.800 1.00 72.31 95 ARG A O 1
ATOM 794 N N . LEU A 1 96 ? -0.388 -7.643 10.978 1.00 71.75 96 LEU A N 1
ATOM 795 C CA . LEU A 1 96 ? -1.588 -6.802 10.936 1.00 71.75 96 LEU A CA 1
ATOM 796 C C . LEU A 1 96 ? -2.812 -7.524 10.387 1.00 71.75 96 LEU A C 1
ATOM 798 O O . LEU A 1 96 ? -3.923 -7.161 10.744 1.00 71.75 96 LEU A O 1
ATOM 802 N N . MET A 1 97 ? -2.618 -8.484 9.488 1.00 68.06 97 MET A N 1
ATOM 803 C CA . MET A 1 97 ? -3.705 -9.082 8.721 1.00 68.06 97 MET A CA 1
ATOM 804 C C . MET A 1 97 ? -4.157 -10.445 9.252 1.00 68.06 97 MET A C 1
ATOM 806 O O . MET A 1 97 ? -5.179 -10.939 8.789 1.00 68.06 97 MET A O 1
ATOM 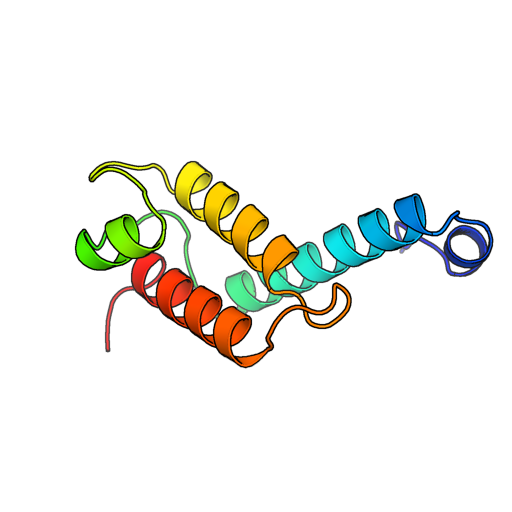810 N N . ASN A 1 98 ? -3.429 -11.065 10.187 1.00 64.12 98 ASN A N 1
ATOM 811 C CA . ASN A 1 98 ? -3.829 -12.351 10.748 1.00 64.12 98 ASN A CA 1
ATOM 812 C C . ASN A 1 98 ? -3.555 -12.477 12.248 1.00 64.12 98 ASN A C 1
ATOM 814 O O . ASN A 1 98 ? -2.505 -12.079 12.754 1.00 64.12 98 ASN A O 1
ATOM 818 N N . LYS A 1 99 ? -4.549 -13.052 12.928 1.00 61.22 99 LYS A N 1
ATOM 819 C CA . LYS A 1 99 ? -4.589 -13.369 14.355 1.00 61.22 99 LYS A CA 1
ATOM 820 C C . LYS A 1 99 ? -3.895 -14.712 14.561 1.00 61.22 99 LYS A C 1
ATOM 822 O O . LYS A 1 99 ? -4.004 -15.588 13.710 1.00 61.22 99 LYS A O 1
ATOM 827 N N . ASP A 1 100 ? -3.285 -14.837 15.733 1.00 42.81 100 ASP A N 1
ATOM 828 C CA . ASP A 1 100 ? -2.794 -16.068 16.354 1.00 42.81 100 ASP A CA 1
ATOM 829 C C . ASP A 1 100 ? -1.455 -16.623 15.820 1.00 42.81 100 ASP A C 1
ATOM 831 O O . ASP A 1 100 ? -1.333 -17.143 14.711 1.00 42.81 100 ASP A O 1
ATOM 835 N N . TYR A 1 101 ? -0.442 -16.521 16.688 1.00 39.81 101 TYR A N 1
ATOM 836 C CA . TYR A 1 101 ? 0.528 -17.596 16.906 1.00 39.81 101 TYR A CA 1
ATOM 837 C C . TYR A 1 101 ? -0.050 -18.553 17.950 1.00 39.81 101 TYR A C 1
ATOM 839 O O . TYR A 1 101 ? -0.713 -18.040 18.883 1.00 39.81 101 TYR A O 1
#

pLDDT: mean 72.56, std 10.19, range [39.81, 90.75]

Secondary structure (DSSP, 8-state):
---SS-HHHHTTS-HHHHHHHHHHHHHHHHHHHHHHTT--TT----HHHHHHTT--TT--HHHHHHHHHHHHHHH-GGGT--HHHHHHHHHHHHHHH----